Protein AF-A0A830C9B3-F1 (afdb_monomer_lite)

Foldseek 3Di:
DLVVLVVQDDLPCCPPCNCVNSVNDVVVVLVVVPQFADPVQAGNVGDRDPDRDQRHSVNVVVVVVVD

Secondary structure (DSSP, 8-state):
-HHHHHHH--TT-TTTS-GGGTT-SHHHHHHHTT--B-TTS-BTTS---S---S-SHHHHHHHHHH-

Sequence (67 aa):
MVLYELAGFEPSKPVLNPMWRQGMFVIPFMTCLGITNSWGGWSITRGTVTNLGIWNYEGVDGAHIMF

pLDDT: mean 89.57, std 7.66, range [63.44, 95.69]

InterPro domains:
  IPR000932 Photosystem antenna protein-like [PF00421] (1-66)
  IPR036001 Photosystem antenna protein-like superfamily [SSF161077] (1-66)

Organism: NCBI:txid374723

Radius of gyration: 11.33 Å; chains: 1; bounding box: 29×22×26 Å

Structure (mmCIF, N/CA/C/O backbone):
data_AF-A0A830C9B3-F1
#
_entry.id   AF-A0A830C9B3-F1
#
loop_
_atom_site.group_PDB
_atom_site.id
_atom_site.type_symbol
_atom_site.label_atom_id
_atom_site.label_alt_id
_atom_site.label_comp_id
_atom_site.label_asym_id
_atom_site.label_entity_id
_atom_site.label_seq_id
_atom_site.pdbx_PDB_ins_code
_atom_site.Cartn_x
_atom_site.Cartn_y
_atom_site.Cartn_z
_atom_site.occupancy
_atom_site.B_iso_or_equiv
_atom_site.auth_seq_id
_atom_site.auth_comp_id
_atom_site.auth_asym_id
_atom_site.auth_atom_id
_atom_site.pdbx_PDB_model_num
ATOM 1 N N . MET A 1 1 ? 6.990 8.355 -4.958 1.00 92.94 1 MET A N 1
ATOM 2 C CA . MET A 1 1 ? 5.744 8.812 -4.294 1.00 92.94 1 MET A CA 1
ATOM 3 C C . MET A 1 1 ? 5.482 8.101 -2.982 1.00 92.94 1 MET A C 1
ATOM 5 O O . MET A 1 1 ? 5.004 8.753 -2.065 1.00 92.94 1 MET A O 1
ATOM 9 N N . VAL A 1 2 ? 5.835 6.819 -2.857 1.00 94.38 2 VAL A N 1
ATOM 10 C CA . VAL A 1 2 ? 5.634 6.060 -1.616 1.00 94.38 2 VAL A CA 1
ATOM 11 C C . VAL A 1 2 ? 6.332 6.713 -0.418 1.00 94.38 2 VAL A C 1
ATOM 13 O O . VAL A 1 2 ? 5.666 6.886 0.595 1.00 94.38 2 VAL A O 1
ATOM 16 N N . LEU A 1 3 ? 7.581 7.195 -0.540 1.00 93.81 3 LEU A N 1
ATOM 17 C CA . LEU A 1 3 ? 8.231 7.985 0.529 1.00 93.81 3 LEU A CA 1
ATOM 18 C C . LEU A 1 3 ? 7.372 9.126 1.092 1.00 93.81 3 LEU A C 1
ATOM 20 O O . LEU A 1 3 ? 7.331 9.325 2.303 1.00 93.81 3 LEU A O 1
ATOM 24 N N . TYR A 1 4 ? 6.711 9.893 0.221 1.00 94.75 4 TYR A N 1
ATOM 25 C CA . TYR A 1 4 ? 5.914 11.045 0.644 1.00 94.75 4 TYR A CA 1
ATOM 26 C C . TYR A 1 4 ? 4.682 10.602 1.432 1.00 94.75 4 TYR A C 1
ATOM 28 O O . TYR A 1 4 ? 4.399 11.136 2.503 1.00 94.75 4 TYR A O 1
ATOM 36 N N . GLU A 1 5 ? 3.977 9.595 0.923 1.00 95.19 5 GLU A N 1
ATOM 37 C CA . GLU A 1 5 ? 2.812 9.039 1.604 1.00 95.19 5 GLU A CA 1
ATOM 38 C C . GLU A 1 5 ? 3.206 8.392 2.931 1.00 95.19 5 GLU A C 1
ATOM 40 O O . GLU A 1 5 ? 2.563 8.643 3.943 1.00 95.19 5 GLU A O 1
ATOM 45 N N . LEU A 1 6 ? 4.310 7.644 2.966 1.00 92.94 6 LEU A N 1
ATOM 46 C CA . LEU A 1 6 ? 4.801 6.991 4.175 1.00 92.94 6 LEU A CA 1
ATOM 47 C C . LEU A 1 6 ? 5.200 7.999 5.263 1.00 92.94 6 LEU A C 1
ATOM 49 O O . LEU A 1 6 ? 4.918 7.770 6.436 1.00 92.94 6 LEU A O 1
ATOM 53 N N . ALA A 1 7 ? 5.812 9.125 4.887 1.00 92.44 7 ALA A N 1
ATOM 54 C CA . ALA A 1 7 ? 6.177 10.185 5.826 1.00 92.44 7 ALA A CA 1
ATOM 55 C C . ALA A 1 7 ? 4.955 10.901 6.436 1.00 92.44 7 ALA A C 1
ATOM 57 O O . ALA A 1 7 ? 5.042 11.412 7.552 1.00 92.44 7 ALA A O 1
ATOM 58 N N . GLY A 1 8 ? 3.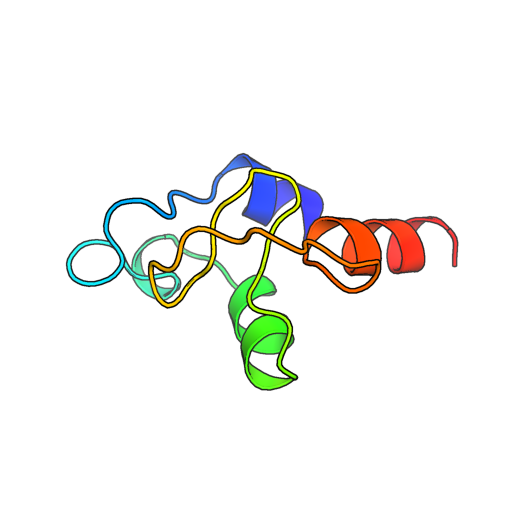832 10.957 5.711 1.00 90.25 8 GLY A N 1
ATOM 59 C CA . GLY A 1 8 ? 2.590 11.599 6.155 1.00 90.25 8 GLY A CA 1
ATOM 60 C C . GLY A 1 8 ? 1.539 10.650 6.742 1.00 90.25 8 GLY A C 1
ATOM 61 O O . GLY A 1 8 ? 0.542 11.123 7.288 1.00 90.25 8 GLY A O 1
ATOM 62 N N . PHE A 1 9 ? 1.725 9.335 6.623 1.00 92.44 9 PHE A N 1
ATOM 63 C CA . PHE A 1 9 ? 0.718 8.343 6.992 1.00 92.44 9 PHE A CA 1
ATOM 64 C C . PHE A 1 9 ? 0.623 8.125 8.510 1.00 92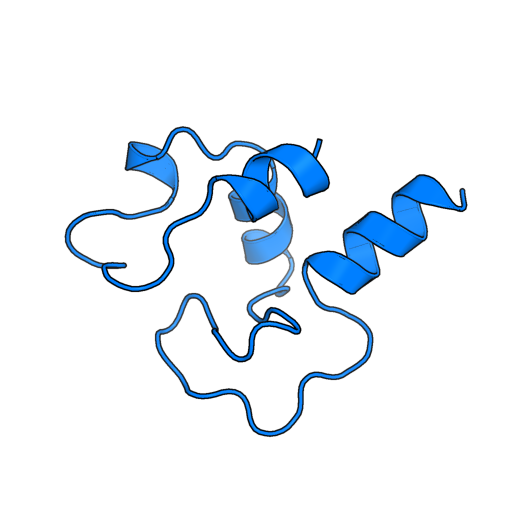.44 9 PHE A C 1
ATOM 66 O O . PHE A 1 9 ? 1.620 7.889 9.193 1.00 92.44 9 PHE A O 1
ATOM 73 N N . GLU A 1 10 ? -0.603 8.135 9.043 1.00 91.75 10 GLU A N 1
ATOM 74 C CA . GLU A 1 10 ? -0.901 7.888 10.458 1.00 91.75 10 GLU A CA 1
ATOM 75 C C . GLU A 1 10 ? -1.590 6.519 10.656 1.00 91.75 10 GLU A C 1
ATOM 77 O O . GLU A 1 10 ? -2.806 6.407 10.477 1.00 91.75 10 GLU A O 1
ATOM 82 N N . PRO A 1 11 ? -0.868 5.462 11.079 1.00 88.69 11 PRO A N 1
ATOM 83 C CA . PRO A 1 11 ? -1.422 4.105 11.166 1.00 88.69 11 PRO A CA 1
ATOM 84 C C . PRO A 1 11 ? -2.251 3.823 12.435 1.00 88.69 11 PRO A C 1
ATOM 86 O O . PRO A 1 11 ? -2.859 2.759 12.555 1.00 88.69 11 PRO A O 1
ATOM 89 N N . SER A 1 12 ? -2.289 4.731 13.419 1.00 88.75 12 SER A N 1
ATOM 90 C CA . SER A 1 12 ? -2.802 4.411 14.766 1.00 88.75 12 SER A CA 1
ATOM 91 C C . SER A 1 12 ? -4.334 4.240 14.839 1.00 88.75 12 SER A C 1
ATOM 93 O O . SER A 1 12 ? -4.865 3.483 15.670 1.00 88.75 12 SER A O 1
ATOM 95 N N . LYS A 1 13 ? -5.069 4.897 13.931 1.00 87.88 13 LYS A N 1
ATOM 96 C CA . LYS A 1 13 ? -6.541 4.967 13.916 1.00 87.88 13 LYS A CA 1
ATOM 97 C C . LYS A 1 13 ? -7.141 4.407 12.618 1.00 87.88 13 LYS A C 1
ATOM 99 O O . LYS A 1 13 ? -7.825 5.139 11.914 1.00 87.88 13 LYS A O 1
ATOM 104 N N . PRO A 1 14 ? -7.013 3.103 12.321 1.00 84.12 14 PRO A N 1
ATOM 105 C CA . PRO A 1 14 ? -7.479 2.536 11.051 1.00 84.12 14 PRO A CA 1
ATOM 106 C C . PRO A 1 14 ? -9.003 2.616 10.851 1.00 84.12 14 PRO A C 1
ATOM 108 O O . PRO A 1 14 ? -9.464 2.716 9.722 1.00 84.12 14 PRO A O 1
ATOM 111 N N . VAL A 1 15 ? -9.797 2.614 11.931 1.00 88.12 15 VAL A N 1
ATOM 112 C CA . VAL A 1 15 ? -11.269 2.718 11.847 1.00 88.12 15 VAL A CA 1
ATOM 113 C C . VAL A 1 15 ? -11.725 4.162 11.606 1.00 88.12 15 VAL A C 1
ATOM 115 O O . VAL A 1 15 ? -12.601 4.408 10.786 1.00 88.12 15 VAL A O 1
ATOM 118 N N . LEU A 1 16 ? -11.138 5.125 12.32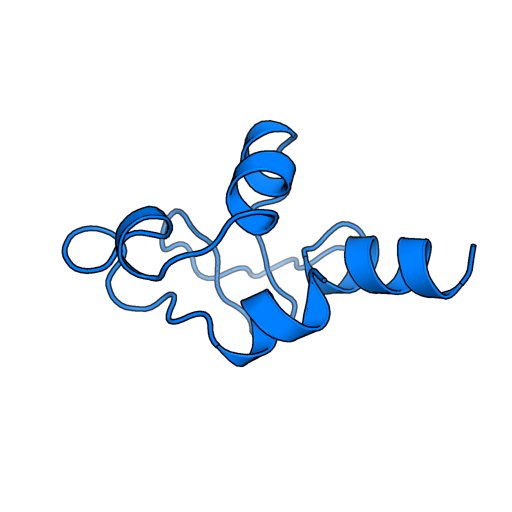4 1.00 92.06 16 LEU A N 1
ATOM 119 C CA . LEU A 1 16 ? -11.579 6.528 12.304 1.00 92.06 16 LEU A CA 1
ATOM 120 C C . LEU A 1 16 ? -10.823 7.382 11.279 1.00 92.06 16 LEU A C 1
ATOM 122 O O . LEU A 1 16 ? -11.366 8.362 10.773 1.00 92.06 16 LEU A O 1
ATOM 126 N N . ASN A 1 17 ? -9.583 7.021 10.971 1.00 91.94 17 ASN A N 1
ATOM 127 C CA . ASN A 1 17 ? -8.706 7.702 10.029 1.00 91.94 17 ASN A CA 1
ATOM 128 C C . ASN A 1 17 ? -8.060 6.697 9.048 1.00 91.94 17 ASN A C 1
ATOM 130 O O . ASN A 1 17 ? -6.842 6.534 9.051 1.00 91.94 17 ASN A O 1
ATOM 134 N N . PRO A 1 18 ? -8.851 5.971 8.237 1.00 91.50 18 PRO A N 1
ATOM 135 C CA . PRO A 1 18 ? -8.319 5.053 7.231 1.00 91.50 18 PRO A CA 1
ATOM 136 C C . PRO A 1 18 ? -7.575 5.792 6.109 1.00 91.50 18 PRO A C 1
ATOM 138 O O . PRO A 1 18 ? -7.746 6.992 5.901 1.00 91.50 18 PRO A O 1
ATOM 141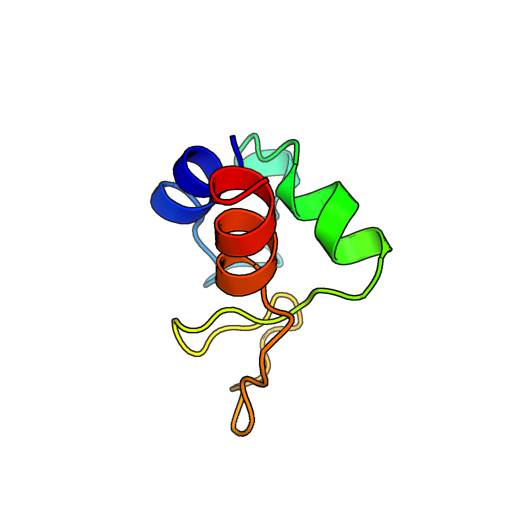 N N . MET A 1 19 ? -6.808 5.038 5.321 1.00 93.38 19 MET A N 1
ATOM 142 C CA . MET A 1 19 ? -5.919 5.534 4.257 1.00 93.38 19 MET A CA 1
ATOM 143 C C . MET A 1 19 ? -6.604 6.500 3.275 1.00 93.38 19 MET A C 1
ATOM 145 O O . MET A 1 19 ? -6.042 7.534 2.923 1.00 93.38 19 MET A O 1
ATOM 149 N N . TRP A 1 20 ? -7.853 6.213 2.893 1.00 92.31 20 TRP A N 1
ATOM 150 C CA . TRP A 1 20 ? -8.630 7.046 1.970 1.00 92.31 20 TRP A CA 1
ATOM 151 C C . TRP A 1 20 ? -9.053 8.400 2.562 1.00 92.31 20 TRP A C 1
ATOM 153 O O . TRP A 1 20 ? -9.297 9.338 1.809 1.00 92.31 20 TRP A O 1
ATOM 163 N N . ARG A 1 21 ? -9.113 8.542 3.895 1.00 94.94 21 ARG A N 1
ATOM 164 C CA . ARG A 1 21 ? -9.346 9.840 4.558 1.00 94.94 21 ARG A CA 1
ATOM 165 C C . ARG A 1 21 ? -8.077 10.676 4.676 1.00 94.94 21 ARG A C 1
ATOM 167 O O . ARG A 1 21 ? -8.175 11.891 4.801 1.00 94.94 21 ARG A O 1
ATOM 174 N N . GLN A 1 22 ? -6.912 10.036 4.622 1.00 93.75 22 GLN A N 1
ATOM 175 C CA . GLN A 1 22 ? -5.608 10.693 4.711 1.00 93.75 22 GLN A CA 1
ATOM 176 C C . GLN A 1 22 ? -5.064 11.130 3.341 1.00 93.75 22 GLN A C 1
ATOM 178 O O . GLN A 1 22 ? -4.001 11.736 3.275 1.00 93.75 22 GLN A O 1
ATOM 183 N N . GLY A 1 23 ? -5.776 10.836 2.247 1.00 93.56 23 GLY A N 1
ATOM 184 C CA . GLY A 1 23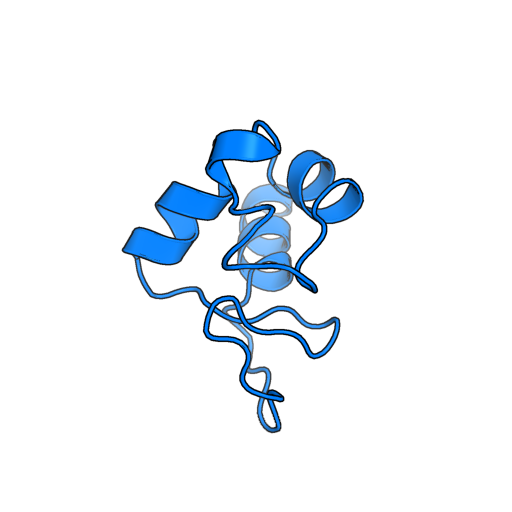 ? -5.329 11.176 0.895 1.00 93.56 23 GLY A CA 1
ATOM 185 C C . GLY A 1 23 ? -4.189 10.293 0.383 1.00 93.56 23 GLY A C 1
ATOM 186 O O . GLY A 1 23 ? -3.448 10.716 -0.496 1.00 93.56 23 GLY A O 1
ATOM 187 N N . MET A 1 24 ? -4.040 9.080 0.927 1.00 95.69 24 MET A N 1
ATOM 188 C CA . MET A 1 24 ? -3.051 8.118 0.438 1.00 95.69 24 MET A CA 1
ATOM 189 C C . MET A 1 24 ? -3.521 7.531 -0.894 1.00 95.69 24 MET A C 1
ATOM 191 O O . MET A 1 24 ? -4.648 7.035 -0.983 1.00 95.69 24 MET A O 1
ATOM 195 N N . PHE A 1 25 ? -2.664 7.558 -1.909 1.00 95.06 25 PHE A N 1
ATOM 196 C CA . PHE A 1 25 ? -2.970 7.064 -3.246 1.00 95.06 25 PHE A CA 1
ATOM 197 C C . PHE A 1 25 ? -2.222 5.772 -3.568 1.00 95.06 25 PHE A C 1
ATOM 199 O O . PHE A 1 25 ? -2.850 4.822 -4.020 1.00 95.06 25 PHE A O 1
ATOM 206 N N . VAL A 1 26 ? -0.917 5.695 -3.305 1.00 95.50 26 VAL A N 1
ATOM 207 C CA . VAL A 1 26 ? -0.056 4.552 -3.654 1.00 95.50 26 VAL A CA 1
ATOM 208 C C . VAL A 1 26 ? -0.100 3.444 -2.604 1.00 95.50 26 VAL A C 1
ATOM 210 O O . VAL A 1 26 ? -0.156 2.269 -2.976 1.00 95.50 26 VAL A O 1
ATOM 213 N N . ILE A 1 27 ? -0.129 3.783 -1.309 1.00 93.25 27 ILE A N 1
ATOM 214 C CA . ILE A 1 27 ? -0.161 2.772 -0.235 1.00 93.25 27 ILE A CA 1
ATOM 215 C C . ILE A 1 27 ? -1.334 1.780 -0.418 1.00 93.25 27 ILE A C 1
ATOM 217 O O . ILE A 1 27 ? -1.078 0.580 -0.341 1.00 93.25 27 ILE A O 1
ATOM 221 N N . PRO A 1 28 ? -2.581 2.194 -0.748 1.00 93.81 28 PRO A N 1
ATOM 222 C CA . PRO A 1 28 ? -3.676 1.251 -1.001 1.00 93.81 28 PRO A CA 1
ATOM 223 C C . PRO A 1 28 ? -3.379 0.214 -2.095 1.00 93.81 28 PRO A C 1
ATOM 225 O O . PRO A 1 28 ? -3.731 -0.952 -1.931 1.00 93.81 28 PRO A O 1
ATOM 228 N N . PHE A 1 29 ? -2.699 0.595 -3.183 1.00 95.38 29 PHE A N 1
ATOM 229 C CA . PHE A 1 29 ? -2.338 -0.345 -4.253 1.00 95.38 29 PHE A CA 1
ATOM 230 C C . PHE A 1 29 ? -1.308 -1.375 -3.787 1.00 95.38 29 PHE A C 1
ATOM 232 O O . PHE A 1 29 ? -1.421 -2.556 -4.114 1.00 95.38 29 PHE A O 1
ATOM 239 N N . MET A 1 30 ? -0.332 -0.950 -2.984 1.00 94.69 30 MET A N 1
ATOM 240 C CA . MET A 1 30 ? 0.640 -1.855 -2.368 1.00 94.69 30 MET A CA 1
ATOM 241 C C . MET A 1 30 ? -0.056 -2.829 -1.405 1.00 94.69 30 MET A C 1
ATOM 243 O O . MET A 1 30 ? 0.232 -4.027 -1.421 1.00 94.69 30 MET A O 1
ATOM 247 N N . THR A 1 31 ? -1.031 -2.341 -0.629 1.00 92.94 31 THR A N 1
ATOM 248 C CA . THR A 1 31 ? -1.844 -3.169 0.273 1.00 92.94 31 THR A CA 1
ATOM 249 C C . THR A 1 31 ? -2.696 -4.189 -0.471 1.00 92.94 31 THR A C 1
ATOM 251 O O . THR A 1 31 ? -2.789 -5.334 -0.032 1.00 92.94 31 THR A O 1
ATOM 254 N N . CYS A 1 32 ? -3.268 -3.829 -1.622 1.00 93.12 32 CYS A N 1
ATOM 255 C CA . CYS A 1 32 ? -3.999 -4.775 -2.469 1.00 93.12 32 CYS A CA 1
ATOM 256 C C . CYS A 1 32 ? -3.129 -5.950 -2.943 1.00 93.12 32 CYS A C 1
ATOM 258 O O . CYS A 1 32 ? -3.655 -7.039 -3.161 1.00 93.12 32 CYS A O 1
ATOM 260 N N . LEU A 1 33 ? -1.815 -5.751 -3.076 1.00 93.81 33 LEU A N 1
ATOM 261 C CA . LEU A 1 33 ? -0.854 -6.788 -3.469 1.00 93.81 33 LEU A CA 1
ATOM 262 C C . LEU A 1 33 ? -0.259 -7.558 -2.277 1.00 93.81 33 LEU A C 1
ATOM 264 O O . LEU A 1 33 ? 0.630 -8.385 -2.463 1.00 93.81 33 LEU A O 1
ATOM 268 N N . GLY A 1 34 ? -0.751 -7.319 -1.058 1.00 91.12 34 GLY A N 1
ATOM 269 C CA . GLY A 1 34 ? -0.355 -8.065 0.139 1.00 91.12 34 GLY A CA 1
ATOM 270 C C . GLY A 1 34 ? 0.802 -7.457 0.932 1.00 91.12 34 GLY A C 1
ATOM 271 O O . GLY A 1 34 ? 1.226 -8.051 1.922 1.00 91.12 34 GLY A O 1
ATOM 272 N N . ILE A 1 35 ? 1.293 -6.270 0.567 1.00 92.81 35 ILE A N 1
ATOM 273 C CA . ILE A 1 35 ? 2.223 -5.518 1.417 1.00 92.81 35 ILE A CA 1
ATOM 274 C C . ILE A 1 35 ? 1.406 -4.890 2.540 1.00 92.81 35 ILE A C 1
ATOM 276 O O . ILE A 1 35 ? 0.577 -4.035 2.279 1.00 92.81 35 ILE A O 1
ATOM 280 N N . THR A 1 36 ? 1.587 -5.316 3.787 1.00 91.31 36 THR A N 1
ATOM 281 C CA . THR A 1 36 ? 0.758 -4.833 4.913 1.00 91.31 36 THR A CA 1
ATOM 282 C C . THR A 1 36 ? 1.556 -4.209 6.044 1.00 91.31 36 THR A C 1
ATOM 284 O O . THR A 1 36 ? 0.964 -3.605 6.939 1.00 9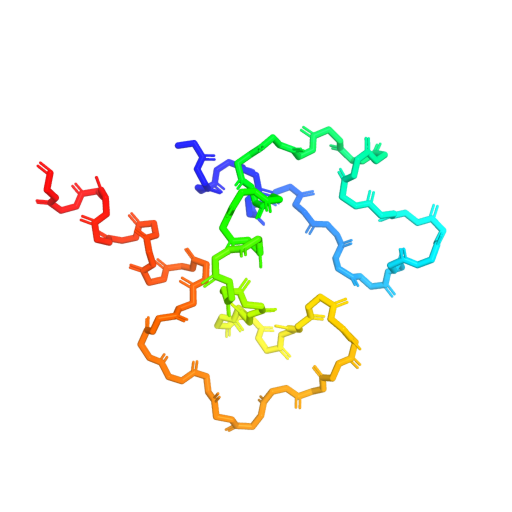1.31 36 THR A O 1
ATOM 287 N N . ASN A 1 37 ? 2.877 -4.359 6.013 1.00 92.00 37 ASN A N 1
ATOM 288 C CA . ASN A 1 37 ? 3.770 -4.109 7.134 1.00 92.00 37 ASN A CA 1
ATOM 289 C C . ASN A 1 37 ? 4.774 -3.003 6.789 1.00 92.00 37 ASN A C 1
ATOM 291 O O . ASN A 1 37 ? 5.114 -2.796 5.622 1.00 92.00 37 ASN A O 1
ATOM 295 N N . SER A 1 38 ? 5.240 -2.306 7.822 1.00 90.56 38 SER A N 1
ATOM 296 C CA . SER A 1 38 ? 6.272 -1.271 7.749 1.00 90.56 38 SER A CA 1
ATOM 297 C C . SER A 1 38 ? 7.409 -1.597 8.705 1.00 90.56 38 SER A C 1
ATOM 299 O O . SER A 1 38 ? 7.172 -2.077 9.817 1.00 90.56 38 SER A O 1
ATOM 301 N N . TRP A 1 39 ? 8.640 -1.260 8.317 1.00 90.69 39 TRP A N 1
ATOM 302 C CA . TRP A 1 39 ? 9.812 -1.295 9.201 1.00 90.69 39 TRP A CA 1
ATOM 303 C C . TRP A 1 39 ? 9.669 -0.425 10.456 1.00 90.69 39 TRP A C 1
ATOM 305 O O . TRP A 1 39 ? 10.346 -0.680 11.449 1.00 90.69 39 TRP A O 1
ATOM 315 N N . GLY A 1 40 ? 8.730 0.522 10.468 1.00 86.94 40 GLY A N 1
ATOM 316 C CA . GLY A 1 40 ? 8.303 1.256 11.661 1.00 86.94 40 GLY A CA 1
ATOM 317 C C . GLY A 1 40 ? 7.531 0.418 12.692 1.00 86.94 40 GLY A C 1
ATOM 318 O O . GLY A 1 40 ? 7.023 0.978 13.661 1.00 86.94 40 GLY A O 1
ATOM 319 N N . GLY A 1 41 ? 7.404 -0.900 12.500 1.00 86.62 41 GLY A N 1
ATOM 320 C CA . GLY A 1 41 ? 6.811 -1.830 13.469 1.00 86.62 41 GLY A CA 1
ATOM 321 C C . GLY A 1 41 ? 5.281 -1.868 13.472 1.00 86.62 41 GLY A C 1
ATOM 322 O O . GLY A 1 41 ? 4.684 -2.510 14.339 1.00 86.62 41 GLY A O 1
ATOM 323 N N . TRP A 1 42 ? 4.635 -1.205 12.512 1.00 88.81 42 TRP A N 1
ATOM 324 C CA . TRP A 1 42 ? 3.182 -1.171 12.374 1.00 88.81 42 TRP A CA 1
ATOM 325 C C . TRP A 1 42 ? 2.698 -1.988 11.170 1.00 88.81 42 TRP A C 1
ATOM 327 O O . TRP A 1 42 ? 3.428 -2.239 10.210 1.00 88.81 42 TRP A O 1
ATOM 337 N N . SER A 1 43 ? 1.432 -2.396 11.235 1.00 88.44 43 SER A N 1
ATOM 338 C CA . SER A 1 43 ? 0.708 -3.066 10.155 1.00 88.44 43 SER A CA 1
ATOM 339 C C . SER A 1 43 ? -0.667 -2.431 9.978 1.00 88.44 43 SER A C 1
ATOM 341 O O . SER A 1 43 ? -1.272 -1.976 10.954 1.00 88.44 43 SER A O 1
ATOM 343 N N . ILE A 1 44 ? -1.200 -2.429 8.756 1.00 86.12 44 ILE A N 1
ATOM 344 C CA . ILE A 1 44 ? -2.538 -1.873 8.463 1.00 86.12 44 ILE A CA 1
ATOM 345 C C . ILE A 1 44 ? -3.659 -2.598 9.195 1.00 86.12 44 ILE A C 1
ATOM 347 O O . ILE A 1 44 ? -4.639 -1.976 9.600 1.00 86.12 44 ILE A O 1
ATOM 351 N N . THR A 1 45 ? -3.498 -3.893 9.445 1.00 81.56 45 THR A N 1
ATOM 352 C CA . THR A 1 45 ? -4.467 -4.704 10.190 1.00 81.56 45 THR A CA 1
ATOM 353 C C . THR A 1 45 ? -4.324 -4.565 11.707 1.00 81.56 45 THR A C 1
ATOM 355 O O . THR A 1 45 ? -4.957 -5.313 12.449 1.00 81.56 45 THR A O 1
ATOM 358 N N . ARG A 1 46 ? -3.535 -3.591 12.191 1.00 69.50 46 ARG A N 1
ATOM 359 C CA . ARG A 1 46 ? -3.346 -3.273 13.619 1.00 69.50 46 ARG A CA 1
ATOM 360 C C . ARG A 1 46 ? -2.608 -4.347 14.433 1.00 69.50 46 ARG A C 1
ATOM 362 O O . ARG A 1 46 ? -2.670 -4.333 15.659 1.00 69.50 46 ARG A O 1
ATOM 369 N N . GLY A 1 47 ? -1.903 -5.262 13.768 1.00 71.38 47 GLY A N 1
ATOM 370 C CA . GLY A 1 47 ? -1.017 -6.228 14.418 1.00 71.38 47 GLY A CA 1
ATOM 371 C C . GLY A 1 47 ? 0.369 -5.642 14.685 1.00 71.38 47 GLY A C 1
ATOM 372 O O . GLY A 1 47 ? 0.912 -4.924 13.844 1.00 71.38 47 GLY A O 1
ATOM 373 N N . THR A 1 48 ? 0.955 -5.963 15.839 1.00 65.00 48 THR A N 1
ATOM 374 C CA . THR A 1 48 ? 2.380 -5.726 16.101 1.00 65.00 48 THR A CA 1
ATOM 375 C C . THR A 1 48 ? 3.190 -6.715 15.269 1.00 65.00 48 THR A C 1
ATOM 377 O O . THR A 1 48 ? 3.007 -7.927 15.394 1.00 65.00 48 THR A O 1
ATOM 380 N N . VAL A 1 49 ? 4.064 -6.214 14.398 1.00 71.50 49 VAL A N 1
ATOM 381 C CA . VAL A 1 49 ? 4.827 -7.066 13.477 1.00 71.50 49 VAL A CA 1
ATOM 382 C C . VAL A 1 49 ? 6.123 -7.505 14.150 1.00 71.50 49 VAL A C 1
ATOM 384 O O . VAL A 1 49 ? 6.989 -6.683 14.432 1.00 71.50 49 VAL A O 1
ATOM 387 N N . THR A 1 50 ? 6.268 -8.805 14.414 1.00 63.44 50 THR A N 1
ATOM 388 C CA . THR A 1 50 ? 7.494 -9.387 14.995 1.00 63.44 50 THR A CA 1
ATOM 389 C C . THR A 1 50 ? 8.515 -9.807 13.941 1.00 63.44 50 THR A C 1
ATOM 391 O O . THR A 1 50 ? 9.706 -9.862 14.232 1.00 63.44 50 THR A O 1
ATOM 394 N N . ASN A 1 51 ? 8.073 -10.076 12.709 1.00 69.12 51 ASN A N 1
ATOM 395 C CA . ASN A 1 51 ? 8.944 -10.354 11.574 1.00 69.12 51 ASN A CA 1
ATOM 396 C C . ASN A 1 51 ? 8.608 -9.404 10.429 1.00 69.12 51 ASN A C 1
ATOM 398 O O . ASN A 1 51 ? 7.584 -9.545 9.764 1.00 69.12 51 ASN A O 1
ATOM 402 N N . LEU A 1 52 ? 9.480 -8.419 10.247 1.00 75.38 52 LEU A N 1
ATOM 403 C CA . LEU A 1 52 ? 9.300 -7.371 9.262 1.00 75.38 52 LEU A CA 1
ATOM 404 C C . LEU A 1 52 ? 9.548 -7.894 7.841 1.00 75.38 52 LEU A C 1
ATOM 406 O O . LEU A 1 52 ? 8.824 -7.523 6.934 1.00 75.38 52 LEU A O 1
ATOM 410 N N . GLY A 1 53 ? 10.495 -8.805 7.611 1.00 82.94 53 GLY A N 1
ATOM 411 C CA . GLY A 1 53 ? 10.838 -9.244 6.253 1.00 82.94 53 GLY A CA 1
ATOM 412 C C . GLY A 1 53 ? 11.415 -8.121 5.369 1.00 82.94 53 GLY A C 1
ATOM 413 O O . GLY A 1 53 ? 11.627 -6.991 5.812 1.00 82.94 53 GLY A O 1
ATOM 414 N N . ILE A 1 54 ? 11.709 -8.450 4.107 1.00 88.25 54 ILE A N 1
ATOM 415 C CA . ILE A 1 54 ? 12.299 -7.512 3.130 1.00 88.25 54 ILE A CA 1
ATOM 416 C C . ILE A 1 54 ? 11.204 -6.756 2.358 1.00 88.25 54 ILE A C 1
ATOM 418 O O . ILE A 1 54 ? 11.350 -5.571 2.070 1.00 88.25 54 ILE A O 1
ATOM 422 N N . TRP A 1 55 ? 10.082 -7.416 2.060 1.00 91.25 55 TRP A N 1
ATOM 423 C CA . TRP A 1 55 ? 8.977 -6.843 1.289 1.00 91.25 55 TRP A CA 1
ATOM 424 C C . TRP A 1 55 ? 7.958 -6.125 2.185 1.00 91.25 55 TRP A C 1
ATOM 426 O O . TRP A 1 55 ? 6.895 -6.656 2.497 1.00 91.25 55 TRP A O 1
ATOM 436 N N . ASN A 1 56 ? 8.309 -4.898 2.576 1.00 92.44 56 ASN A N 1
ATOM 437 C CA . ASN A 1 56 ? 7.457 -3.928 3.280 1.00 92.44 56 ASN A CA 1
ATOM 438 C C . ASN A 1 56 ? 7.262 -2.667 2.441 1.00 92.44 56 ASN A C 1
ATOM 440 O O . ASN A 1 56 ? 7.868 -2.539 1.378 1.00 92.44 56 ASN A O 1
ATOM 444 N N . TYR A 1 57 ? 6.488 -1.706 2.947 1.00 93.88 57 TYR A N 1
ATOM 445 C CA . TYR A 1 57 ? 6.330 -0.398 2.304 1.00 93.88 57 TYR A CA 1
ATOM 446 C C . TYR A 1 57 ? 7.668 0.267 1.968 1.00 93.88 57 TYR A C 1
ATOM 448 O O . TYR A 1 57 ? 7.874 0.680 0.828 1.00 93.88 57 TYR A O 1
ATOM 456 N N . GLU A 1 58 ? 8.601 0.290 2.919 1.00 95.00 58 GLU A N 1
ATOM 457 C CA . GLU A 1 58 ? 9.944 0.849 2.736 1.00 95.00 58 GLU A CA 1
ATOM 458 C C . GLU A 1 58 ? 10.787 0.023 1.761 1.00 95.00 58 GLU A C 1
ATOM 460 O O . GLU A 1 58 ? 11.541 0.576 0.968 1.00 95.00 58 GLU A O 1
ATOM 465 N N . GLY A 1 59 ? 10.661 -1.306 1.801 1.00 93.88 59 GLY A N 1
ATOM 466 C CA . GLY A 1 59 ? 11.426 -2.200 0.931 1.00 93.88 59 GLY A CA 1
ATOM 467 C C . GLY A 1 59 ? 11.011 -2.080 -0.535 1.00 93.88 59 GLY A C 1
ATOM 468 O O . GLY A 1 59 ? 11.861 -2.036 -1.423 1.00 93.88 59 GLY A O 1
ATOM 469 N N . VAL A 1 60 ? 9.705 -1.971 -0.794 1.00 95.06 60 VAL A N 1
ATOM 470 C CA . VAL A 1 60 ? 9.187 -1.733 -2.145 1.00 95.06 60 VAL A CA 1
ATOM 471 C C . VAL A 1 60 ? 9.580 -0.341 -2.631 1.00 95.06 60 VAL A C 1
ATOM 473 O O . VAL A 1 60 ? 9.999 -0.213 -3.778 1.00 95.06 60 VAL A O 1
ATOM 476 N N . ASP A 1 61 ? 9.486 0.686 -1.786 1.00 94.75 61 ASP A N 1
ATOM 477 C CA . ASP A 1 61 ? 9.946 2.033 -2.136 1.00 94.75 61 ASP A CA 1
ATOM 478 C C . ASP A 1 61 ? 11.446 2.053 -2.476 1.00 94.75 61 ASP A C 1
ATOM 480 O O . ASP A 1 61 ? 11.821 2.520 -3.550 1.00 94.75 61 ASP A O 1
ATOM 484 N N . GLY A 1 62 ? 12.289 1.430 -1.649 1.00 94.75 62 GLY A N 1
ATOM 485 C CA . GLY A 1 62 ? 13.724 1.307 -1.909 1.00 94.75 62 GLY A CA 1
ATOM 486 C C . GLY A 1 62 ? 14.041 0.582 -3.221 1.00 94.75 62 GLY A C 1
ATOM 487 O O . GLY A 1 62 ? 14.919 1.017 -3.966 1.00 94.75 62 GLY A O 1
ATOM 488 N N . ALA A 1 63 ? 13.295 -0.477 -3.554 1.00 95.19 63 ALA A N 1
ATOM 489 C CA . ALA A 1 63 ? 13.441 -1.174 -4.832 1.00 95.19 63 ALA A CA 1
ATOM 490 C C . ALA A 1 63 ? 13.094 -0.278 -6.037 1.00 95.19 63 ALA A C 1
ATOM 492 O O . ALA A 1 63 ? 13.792 -0.336 -7.044 1.00 95.19 63 ALA A O 1
ATOM 493 N N . HIS A 1 64 ? 12.065 0.570 -5.924 1.00 94.44 64 HIS A N 1
ATOM 494 C CA . HIS A 1 64 ? 11.679 1.521 -6.976 1.00 94.44 64 HIS A CA 1
ATOM 495 C C . HIS A 1 64 ? 12.606 2.740 -7.075 1.00 94.44 64 HIS A C 1
ATOM 497 O O . HIS A 1 64 ? 12.596 3.415 -8.094 1.00 94.44 64 HIS A O 1
ATOM 503 N N . ILE A 1 65 ? 13.359 3.075 -6.024 1.00 94.88 65 ILE A N 1
ATOM 504 C CA . ILE A 1 65 ? 14.371 4.143 -6.082 1.00 94.88 65 ILE A CA 1
ATOM 505 C C . ILE A 1 65 ? 15.652 3.639 -6.753 1.00 94.88 65 ILE A C 1
ATOM 507 O O . ILE A 1 65 ? 16.327 4.398 -7.444 1.00 94.88 65 ILE A O 1
ATOM 511 N N . MET A 1 66 ? 16.013 2.375 -6.517 1.00 95.25 66 MET A N 1
ATOM 512 C CA . MET A 1 66 ? 17.236 1.780 -7.059 1.00 95.25 66 MET A CA 1
ATOM 513 C C . MET A 1 66 ? 17.126 1.402 -8.546 1.00 95.25 66 MET A C 1
ATOM 515 O O . MET A 1 66 ? 18.158 1.309 -9.210 1.00 95.25 66 MET A O 1
ATOM 519 N N . PHE A 1 67 ? 15.912 1.157 -9.047 1.00 91.81 67 PHE A N 1
ATOM 520 C CA . PHE A 1 67 ? 15.625 0.790 -10.436 1.00 91.81 67 PHE A CA 1
ATOM 521 C C . PHE A 1 67 ? 15.046 1.972 -11.216 1.00 91.81 67 PHE A C 1
ATOM 523 O O . PHE A 1 67 ? 15.603 2.287 -12.292 1.00 91.81 67 PHE A O 1
#